Protein AF-A0A960UVQ6-F1 (afdb_monomer)

Mean predicted aligned error: 12.48 Å

Sequence (169 aa):
MNPVQTVSVYQVALESGLLLAGSAVLSGLCLYLSVRLARWRWQRVANATAEISRIRPYFRKPEIPRTRFVEIEYTFRHRKSSFTGSSIVPLRHFLADLSPMIAQDARVDVPVLHCDRNARIVGEEAIEHHLLENKSRVHIRYLLRDPGRNFLASSEGRRKTIARKRSRH

pLDDT: mean 80.71, std 15.07, range [38.22, 96.12]

Foldseek 3Di:
DDVVVVVVVVVVVVVVVVVVVVVVVVVVVVVVVVVVVVVVVQQDKDKDKWFWPWKFFDDPDPVFQKDQKIKTKTWDDDDHDIEIDIAIWGLCLQDVAPDWMWGQDPVPRWIWIDGPPRDIQTHGVRVTVSSCVRPRMFMKMARPNCRNRIDGDPVTGDPPPPPPPPPDD

Structure (mmCIF, N/CA/C/O backbone):
data_AF-A0A960UVQ6-F1
#
_entry.id   AF-A0A960UVQ6-F1
#
loop_
_atom_site.group_PDB
_atom_site.id
_atom_site.type_symbol
_atom_site.label_atom_id
_atom_site.label_alt_id
_atom_site.label_comp_i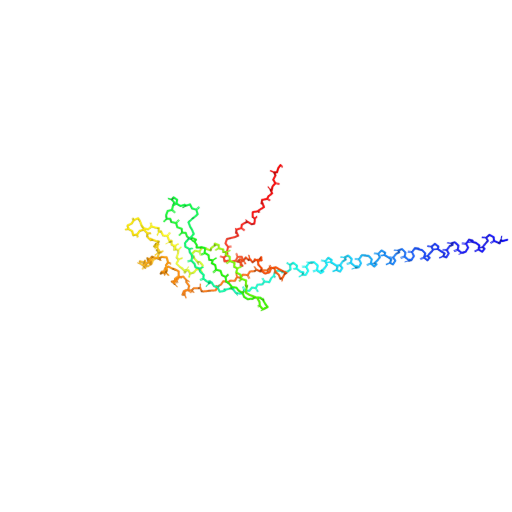d
_atom_site.label_asym_id
_atom_site.label_entity_id
_atom_site.label_seq_id
_atom_site.pdbx_PDB_ins_code
_atom_site.Cartn_x
_atom_site.Cartn_y
_atom_site.Cartn_z
_atom_site.occupancy
_atom_site.B_iso_or_equiv
_atom_site.auth_seq_id
_atom_site.auth_comp_id
_atom_site.auth_asym_id
_atom_site.auth_atom_id
_atom_site.pdbx_PDB_model_num
ATOM 1 N N . MET A 1 1 ? 46.333 24.505 -66.036 1.00 50.41 1 MET A N 1
ATOM 2 C CA . MET A 1 1 ? 45.249 23.969 -65.178 1.00 50.41 1 MET A CA 1
ATOM 3 C C . MET A 1 1 ? 43.966 24.683 -65.564 1.00 50.41 1 MET A C 1
ATOM 5 O O . MET A 1 1 ? 43.956 25.906 -65.535 1.00 50.41 1 MET A O 1
ATOM 9 N N . ASN A 1 2 ? 42.944 23.953 -66.020 1.00 49.31 2 ASN A N 1
ATOM 10 C CA . AS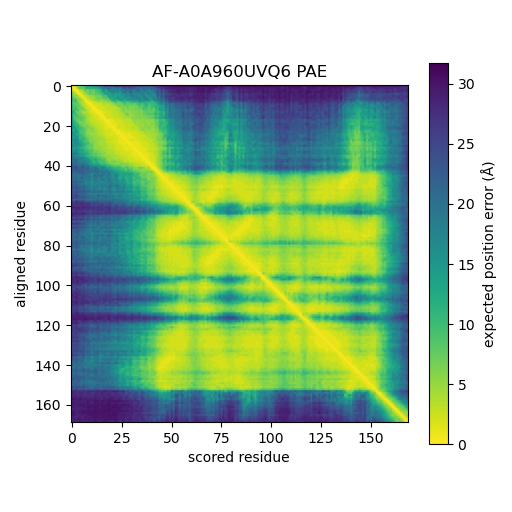N A 1 2 ? 41.727 24.555 -66.573 1.00 49.31 2 ASN A CA 1
ATOM 11 C C . ASN A 1 2 ? 40.748 24.955 -65.452 1.00 49.31 2 ASN A C 1
ATOM 13 O O . ASN A 1 2 ? 40.317 24.075 -64.704 1.00 49.31 2 ASN A O 1
ATOM 17 N N . PRO A 1 3 ? 40.336 26.235 -65.357 1.00 57.28 3 PRO A N 1
ATOM 18 C CA . PRO A 1 3 ? 39.456 26.727 -64.290 1.00 57.28 3 PRO A CA 1
ATOM 19 C C . PRO A 1 3 ? 38.065 26.069 -64.306 1.00 57.28 3 PRO A C 1
ATOM 21 O O . PRO A 1 3 ? 37.423 25.920 -63.269 1.00 57.28 3 PRO A O 1
ATOM 24 N N . VAL A 1 4 ? 37.618 25.599 -65.473 1.00 58.41 4 VAL A N 1
ATOM 25 C CA . VAL A 1 4 ? 36.332 24.903 -65.653 1.00 58.41 4 VAL A CA 1
ATOM 26 C C . VAL A 1 4 ? 36.313 23.543 -64.940 1.00 58.41 4 VAL A C 1
ATOM 28 O O . VAL A 1 4 ? 35.313 23.177 -64.327 1.00 58.41 4 VAL A O 1
ATOM 31 N N . GLN A 1 5 ? 37.433 22.811 -64.951 1.00 58.00 5 GLN A N 1
ATOM 32 C CA . GLN A 1 5 ? 37.529 21.519 -64.263 1.00 58.00 5 GLN A CA 1
ATOM 33 C C . GLN A 1 5 ? 37.553 21.699 -62.743 1.00 58.00 5 GLN A C 1
ATOM 35 O O . GLN A 1 5 ? 36.866 20.959 -62.041 1.00 58.00 5 GLN A O 1
ATOM 40 N N . THR A 1 6 ? 38.252 22.719 -62.232 1.00 60.34 6 THR A N 1
ATOM 41 C CA . THR A 1 6 ? 38.275 23.018 -60.792 1.00 60.34 6 THR A CA 1
ATOM 42 C C . THR A 1 6 ? 36.895 23.399 -60.262 1.00 60.34 6 THR A C 1
ATOM 44 O O . THR A 1 6 ? 36.494 22.876 -59.228 1.00 60.34 6 THR A O 1
ATOM 47 N N . VAL A 1 7 ? 36.122 24.219 -60.987 1.00 61.44 7 VAL A N 1
ATOM 48 C CA . VAL A 1 7 ? 34.756 24.605 -60.577 1.00 61.44 7 VAL A CA 1
ATOM 49 C C . VAL A 1 7 ? 33.834 23.383 -60.479 1.00 61.44 7 VAL A C 1
ATOM 51 O O . VAL A 1 7 ? 33.109 23.260 -59.495 1.00 61.44 7 VAL A O 1
ATOM 54 N N . SER A 1 8 ? 33.928 22.430 -61.418 1.00 67.38 8 SER A N 1
ATOM 55 C CA . SER A 1 8 ? 33.122 21.198 -61.363 1.00 67.38 8 SER A CA 1
ATOM 56 C C . SER A 1 8 ? 33.452 20.319 -60.147 1.00 67.38 8 SER A C 1
ATOM 58 O O . SER A 1 8 ? 32.551 19.776 -59.513 1.00 67.38 8 SER A O 1
ATOM 60 N N . VAL A 1 9 ? 34.730 20.232 -59.761 1.00 71.56 9 VAL A N 1
ATOM 61 C CA . VAL A 1 9 ? 35.170 19.428 -58.609 1.00 71.56 9 VAL A CA 1
ATOM 62 C C . VAL A 1 9 ? 34.712 20.060 -57.295 1.00 71.56 9 VAL A C 1
ATOM 64 O O . VAL A 1 9 ? 34.233 19.350 -56.413 1.00 71.56 9 VAL A O 1
ATOM 67 N N . TYR A 1 10 ? 34.794 21.389 -57.171 1.00 72.25 10 TYR A N 1
ATOM 68 C CA . TYR A 1 10 ? 34.279 22.094 -55.993 1.00 72.25 10 TYR A CA 1
ATOM 69 C C . TYR A 1 10 ? 32.759 21.975 -55.865 1.00 72.25 10 TYR A C 1
ATOM 71 O O . TYR A 1 10 ? 32.261 21.809 -54.756 1.00 72.25 10 TYR A O 1
ATOM 79 N N . GLN A 1 11 ? 32.025 22.007 -56.978 1.00 75.06 11 GLN A N 1
ATOM 80 C CA . GLN A 1 11 ? 30.569 21.884 -56.974 1.00 75.06 11 GLN A CA 1
ATOM 81 C C . GLN A 1 11 ? 30.117 20.480 -56.536 1.00 75.06 11 GLN A C 1
ATOM 83 O O . GLN A 1 11 ? 29.272 20.354 -55.651 1.00 75.06 11 GLN A O 1
ATOM 88 N N . VAL A 1 12 ? 30.764 19.426 -57.045 1.00 77.00 12 VAL A N 1
ATOM 89 C CA . VAL A 1 12 ? 30.502 18.033 -56.630 1.00 77.00 12 VAL A CA 1
ATOM 90 C C . VAL A 1 12 ? 30.907 17.785 -55.170 1.00 77.00 12 VAL A C 1
ATOM 92 O O . VAL A 1 12 ? 30.195 17.099 -54.431 1.00 77.00 12 VAL A O 1
ATOM 95 N N . ALA A 1 13 ? 32.025 18.358 -54.713 1.00 76.75 13 ALA A N 1
ATOM 96 C CA . ALA A 1 13 ? 32.446 18.285 -53.311 1.00 76.75 13 ALA A CA 1
ATOM 97 C C . ALA A 1 13 ? 31.458 18.988 -52.358 1.00 76.75 13 ALA A C 1
ATOM 99 O O . ALA A 1 13 ? 31.221 18.515 -51.246 1.00 76.75 13 ALA A O 1
ATOM 100 N N . LEU A 1 14 ? 30.851 20.095 -52.792 1.00 81.44 14 LEU A N 1
ATOM 101 C CA . LEU A 1 14 ? 29.882 20.852 -51.998 1.00 81.44 14 LEU A CA 1
ATOM 102 C C . LEU A 1 14 ? 28.534 20.116 -51.903 1.00 81.44 14 LEU A C 1
ATOM 104 O O . LEU A 1 14 ? 27.977 20.002 -50.811 1.00 81.44 14 LEU A O 1
ATOM 108 N N . GLU A 1 15 ? 28.049 19.537 -53.004 1.00 81.94 15 GLU A N 1
ATOM 109 C CA . GLU A 1 15 ? 26.823 18.723 -53.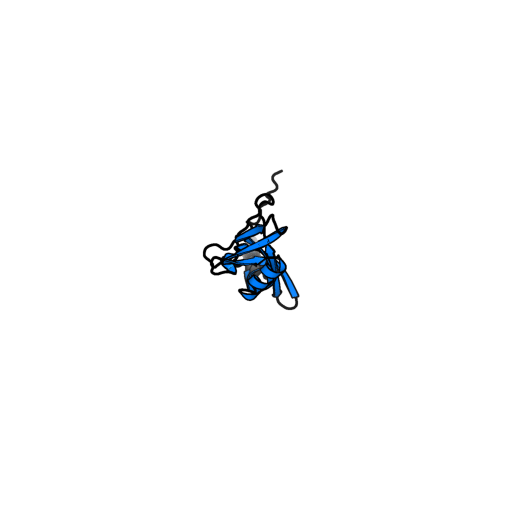020 1.00 81.94 15 GLU A CA 1
ATOM 110 C C . GLU A 1 15 ? 26.969 17.437 -52.194 1.00 81.94 15 GLU A C 1
ATOM 112 O O . GLU A 1 15 ? 26.111 17.121 -51.366 1.00 81.94 15 GLU A O 1
ATOM 117 N N . SER A 1 16 ? 28.087 16.720 -52.345 1.00 82.50 16 SER A N 1
ATOM 118 C CA . SER A 1 16 ? 28.382 15.529 -51.534 1.00 82.50 16 SER A CA 1
ATOM 119 C C . SER A 1 16 ? 28.567 15.865 -50.050 1.00 82.50 16 SER A C 1
ATOM 121 O O . SER A 1 16 ? 28.070 15.132 -49.192 1.00 82.50 16 SER A O 1
ATOM 123 N N . GLY A 1 17 ? 29.198 16.999 -49.728 1.00 81.81 17 GLY A N 1
ATOM 124 C CA . GLY A 1 17 ? 29.318 17.504 -48.359 1.00 81.81 17 GLY A CA 1
ATOM 125 C C . GLY A 1 17 ? 27.965 17.835 -47.721 1.00 81.81 17 GLY A C 1
ATOM 126 O O . GLY A 1 17 ? 27.723 17.465 -46.570 1.00 81.81 17 GLY A O 1
ATOM 127 N N . LEU A 1 18 ? 27.051 18.458 -48.474 1.00 84.69 18 LEU A N 1
ATOM 128 C CA . LEU A 1 18 ? 25.677 18.727 -48.030 1.00 84.69 18 LEU A CA 1
ATOM 129 C C . LEU A 1 18 ? 24.887 17.435 -47.783 1.00 84.69 18 LEU A C 1
ATOM 131 O O . LEU A 1 18 ? 24.198 17.327 -46.766 1.00 84.69 18 LEU A O 1
ATOM 135 N N . LEU A 1 19 ? 25.015 16.438 -48.663 1.00 87.19 19 LEU A N 1
ATOM 136 C CA . LEU A 1 19 ? 24.367 15.132 -48.495 1.00 87.19 19 LEU A CA 1
ATOM 137 C C . LEU A 1 19 ? 24.899 14.381 -47.267 1.00 87.19 19 LEU A C 1
ATOM 139 O O . LEU A 1 19 ? 24.115 13.838 -46.483 1.00 87.19 19 LEU A O 1
ATOM 143 N N . LEU A 1 20 ? 26.218 14.397 -47.050 1.00 87.81 20 LEU A N 1
ATOM 144 C CA . LEU A 1 20 ? 26.842 13.799 -45.868 1.00 87.81 20 LEU A CA 1
ATOM 145 C C . LEU A 1 20 ? 26.386 14.495 -44.583 1.00 87.81 20 LEU A C 1
ATOM 147 O O . LEU A 1 20 ? 25.947 13.816 -43.653 1.00 87.81 20 LEU A O 1
ATOM 151 N N . ALA A 1 21 ? 26.398 15.828 -44.544 1.00 86.62 21 ALA A N 1
ATOM 152 C CA . ALA A 1 21 ? 25.906 16.593 -43.402 1.00 86.62 21 ALA A CA 1
ATOM 153 C C . ALA A 1 21 ? 24.419 16.308 -43.123 1.00 86.62 21 ALA A C 1
ATOM 155 O O . ALA A 1 21 ? 24.045 16.043 -41.979 1.00 86.62 21 ALA A O 1
ATOM 156 N N . GLY A 1 22 ? 23.580 16.272 -44.164 1.00 89.00 22 GLY A N 1
ATOM 157 C CA . GLY A 1 22 ? 22.163 15.921 -44.054 1.00 89.00 22 GLY A CA 1
ATOM 158 C C . GLY A 1 22 ? 21.948 14.522 -43.465 1.00 89.00 22 GLY A C 1
ATOM 159 O O . GLY A 1 22 ? 21.150 14.352 -42.542 1.00 89.00 22 GLY A O 1
ATOM 160 N N . SER A 1 23 ? 22.716 13.532 -43.929 1.00 88.69 23 SER A N 1
ATOM 161 C CA . SER A 1 23 ? 22.664 12.151 -43.425 1.00 88.69 23 SER A CA 1
ATOM 162 C C . SER A 1 23 ? 23.137 12.022 -41.967 1.00 88.69 23 SER A C 1
ATOM 164 O O . SER A 1 23 ? 22.539 11.288 -41.171 1.00 88.69 23 SER A O 1
ATOM 166 N N . ALA A 1 24 ? 24.152 12.793 -41.568 1.00 90.38 24 ALA A N 1
ATOM 167 C CA . ALA A 1 24 ? 24.641 12.839 -40.193 1.00 90.38 24 ALA A CA 1
ATOM 168 C C . ALA A 1 24 ? 23.604 13.467 -39.246 1.00 90.38 24 ALA A C 1
ATOM 170 O O . ALA A 1 24 ? 23.355 12.950 -38.156 1.00 90.38 24 ALA A O 1
ATOM 171 N N . VAL A 1 25 ? 22.929 14.534 -39.682 1.00 92.19 25 VAL A N 1
ATOM 172 C CA . VAL A 1 25 ? 21.851 15.164 -38.906 1.00 92.19 25 VAL A CA 1
ATOM 173 C C . VAL A 1 25 ? 20.662 14.213 -38.757 1.00 92.19 25 VAL A C 1
ATOM 175 O O . VAL A 1 25 ? 20.167 14.030 -37.644 1.00 92.19 25 VAL A O 1
ATOM 178 N N . LEU A 1 26 ? 20.234 13.554 -39.838 1.00 93.50 26 LEU A N 1
ATOM 179 C CA . LEU A 1 26 ? 19.140 12.576 -39.809 1.00 93.50 26 LEU A CA 1
ATOM 180 C C . LEU A 1 26 ? 19.444 11.384 -38.895 1.00 93.50 26 LEU A C 1
ATOM 182 O O . LEU A 1 26 ? 18.589 10.987 -38.099 1.00 93.50 26 LEU A O 1
ATOM 186 N N . SER A 1 27 ? 20.660 10.836 -38.959 1.00 92.19 27 SER A N 1
ATOM 187 C CA . SER A 1 27 ? 21.065 9.725 -38.090 1.00 92.19 27 SER A CA 1
ATOM 188 C C . SER A 1 27 ? 21.126 10.146 -36.617 1.00 92.19 27 SER A C 1
ATOM 190 O O . SER A 1 27 ? 20.598 9.435 -35.756 1.00 92.19 27 SER A O 1
ATOM 192 N N . GLY A 1 28 ? 21.645 11.343 -36.321 1.00 91.94 28 GLY A N 1
ATOM 193 C CA . GLY A 1 28 ? 21.617 11.930 -34.980 1.00 91.94 28 GLY A CA 1
ATOM 194 C C . GLY A 1 28 ? 20.195 12.123 -34.441 1.00 91.94 28 GLY A C 1
ATOM 195 O O . GLY A 1 28 ? 19.907 11.765 -33.295 1.00 91.94 28 GLY A O 1
ATOM 196 N N . LEU A 1 29 ? 19.275 12.614 -35.275 1.00 93.75 29 LEU A N 1
ATOM 197 C CA . LEU A 1 29 ? 17.870 12.812 -34.907 1.00 93.75 29 LEU A CA 1
ATOM 198 C C . LEU A 1 29 ? 17.162 11.475 -34.633 1.00 93.75 29 LEU A C 1
ATOM 200 O O . LEU A 1 29 ? 16.416 11.347 -33.659 1.00 93.75 29 LEU A O 1
ATOM 204 N N . CYS A 1 30 ? 17.444 10.457 -35.449 1.00 92.38 30 CYS A N 1
ATOM 205 C CA . CYS A 1 30 ? 16.884 9.116 -35.300 1.00 92.38 30 CYS A CA 1
ATOM 206 C C . CYS A 1 30 ? 17.378 8.428 -34.014 1.00 92.38 30 CYS A C 1
ATOM 208 O O . CYS A 1 30 ? 16.580 7.860 -33.259 1.00 92.38 30 CYS A O 1
ATOM 210 N N . LEU A 1 31 ? 18.673 8.553 -33.694 1.00 92.38 31 LEU A N 1
ATOM 211 C CA . LEU A 1 31 ? 19.241 8.076 -32.429 1.00 92.38 31 LEU A CA 1
ATOM 212 C C . LEU A 1 31 ? 18.625 8.796 -31.226 1.00 92.38 31 LEU A C 1
ATOM 214 O O . LEU A 1 31 ? 18.208 8.147 -30.263 1.00 92.38 31 LEU A O 1
ATOM 218 N N . TYR A 1 32 ? 18.500 10.124 -31.289 1.00 92.31 32 TYR A N 1
ATOM 219 C CA . TYR A 1 32 ? 17.877 10.910 -30.226 1.00 92.31 32 TYR A CA 1
ATOM 220 C C . TYR A 1 32 ? 16.432 10.468 -29.958 1.00 92.31 32 TYR A C 1
ATOM 222 O O . TYR A 1 32 ? 16.059 10.216 -28.806 1.00 92.31 32 TYR A O 1
ATOM 230 N N . LEU A 1 33 ? 15.622 10.324 -31.011 1.00 90.88 33 LEU A N 1
ATOM 231 C CA . LEU A 1 33 ? 14.237 9.864 -30.899 1.00 90.88 33 LEU A CA 1
ATOM 232 C C . LEU A 1 33 ? 14.157 8.436 -30.355 1.00 90.88 33 LEU A C 1
ATOM 234 O O . LEU A 1 33 ? 13.333 8.170 -29.480 1.00 90.88 33 LEU A O 1
ATOM 238 N N . SER A 1 34 ? 15.050 7.543 -30.783 1.00 88.06 34 SER A N 1
ATOM 239 C CA . SER A 1 34 ? 15.122 6.163 -30.288 1.00 88.06 34 SER A CA 1
ATOM 240 C C . SER A 1 34 ? 15.414 6.112 -28.786 1.00 88.06 34 SER A C 1
ATOM 242 O O . SER A 1 34 ? 14.704 5.442 -28.031 1.00 88.06 34 SER A O 1
ATOM 244 N N . VAL A 1 35 ? 16.393 6.891 -28.314 1.00 86.44 35 VAL A N 1
ATOM 245 C CA . VAL A 1 35 ? 16.718 7.004 -26.882 1.00 86.44 35 VAL A CA 1
ATOM 246 C C . VAL A 1 35 ? 15.561 7.631 -26.105 1.00 86.44 35 VAL A C 1
ATOM 248 O O . VAL A 1 35 ? 15.233 7.186 -25.000 1.00 86.44 35 VAL A O 1
ATOM 251 N N . ARG A 1 36 ? 14.902 8.646 -26.671 1.00 85.19 36 ARG A N 1
ATOM 252 C CA . ARG A 1 36 ? 13.758 9.316 -26.042 1.00 85.19 36 ARG A CA 1
ATOM 253 C C . ARG A 1 36 ? 12.557 8.379 -25.906 1.00 85.19 36 ARG A C 1
ATOM 255 O O . ARG A 1 36 ? 11.972 8.309 -24.826 1.00 85.19 36 ARG A O 1
ATOM 262 N N . LEU A 1 37 ? 12.229 7.617 -26.948 1.00 82.06 37 LEU A N 1
ATOM 263 C CA . LEU A 1 37 ? 11.159 6.616 -26.935 1.00 82.06 37 LEU A CA 1
ATOM 264 C C . LEU A 1 37 ? 11.474 5.463 -25.980 1.00 82.06 37 LEU A C 1
ATOM 266 O O . LEU A 1 37 ? 10.593 5.034 -25.232 1.00 82.06 37 LEU A O 1
ATOM 270 N N . ALA A 1 38 ? 12.727 5.001 -25.939 1.00 75.75 38 ALA A N 1
ATOM 271 C CA . ALA A 1 38 ? 13.173 4.015 -24.962 1.00 75.75 38 ALA A CA 1
ATOM 272 C C . ALA A 1 38 ? 12.969 4.538 -23.532 1.00 75.75 38 ALA A C 1
ATOM 274 O O . ALA A 1 38 ? 12.273 3.900 -22.743 1.00 75.75 38 ALA A O 1
ATOM 275 N N . ARG A 1 39 ? 13.452 5.748 -23.217 1.00 75.38 39 ARG A N 1
ATOM 276 C CA . ARG A 1 39 ? 13.246 6.384 -21.903 1.00 75.38 39 ARG A CA 1
ATOM 277 C C . ARG A 1 39 ? 11.768 6.505 -21.536 1.00 75.38 39 ARG A C 1
ATOM 279 O O . ARG A 1 39 ? 11.404 6.212 -20.399 1.00 75.38 39 ARG A O 1
ATOM 286 N N . TRP A 1 40 ? 10.919 6.891 -22.484 1.00 71.81 40 TRP A N 1
ATOM 287 C CA . TRP A 1 40 ? 9.483 7.032 -22.246 1.00 71.81 40 TRP A CA 1
ATOM 288 C C . TRP A 1 40 ? 8.809 5.679 -21.980 1.00 71.81 40 TRP A C 1
ATOM 290 O O . TRP A 1 40 ? 8.072 5.529 -21.006 1.00 71.81 40 TRP A O 1
ATOM 300 N N . ARG A 1 41 ? 9.148 4.639 -22.758 1.00 63.69 41 ARG A N 1
ATOM 301 C CA . ARG A 1 41 ? 8.685 3.261 -22.506 1.00 63.69 41 ARG A CA 1
ATOM 302 C C . ARG A 1 41 ? 9.131 2.743 -21.139 1.00 63.69 41 ARG A C 1
ATOM 304 O O . ARG A 1 41 ? 8.411 1.932 -20.563 1.00 63.69 41 ARG A O 1
ATOM 311 N N . TRP A 1 42 ? 10.287 3.183 -20.646 1.00 61.16 42 TRP A N 1
ATOM 312 C CA . TRP A 1 42 ? 10.875 2.747 -19.375 1.00 61.16 42 TRP A CA 1
ATOM 313 C C . TRP A 1 42 ? 10.268 3.442 -18.150 1.00 61.16 42 TRP A C 1
ATOM 315 O O . TRP A 1 42 ? 10.370 2.919 -17.044 1.00 61.16 42 TRP A O 1
ATOM 325 N N . GLN A 1 43 ? 9.605 4.586 -18.335 1.00 66.69 43 GLN A N 1
ATOM 326 C CA . GLN A 1 43 ? 8.839 5.269 -17.286 1.00 66.69 43 GLN A CA 1
ATOM 327 C C . GLN A 1 43 ? 7.412 4.723 -17.129 1.00 66.69 43 GLN A C 1
ATOM 329 O O . GLN A 1 43 ? 6.630 5.263 -16.346 1.00 66.69 43 GLN A O 1
ATOM 334 N N . ARG A 1 44 ? 7.050 3.658 -17.857 1.00 75.75 44 ARG A N 1
ATOM 335 C CA . ARG A 1 44 ? 5.718 3.065 -17.754 1.00 75.75 44 ARG A CA 1
ATOM 336 C C . ARG A 1 44 ? 5.459 2.526 -16.350 1.00 75.75 44 ARG A C 1
ATOM 338 O O . ARG A 1 44 ? 6.263 1.790 -15.774 1.00 75.75 44 ARG A O 1
ATOM 345 N N . VAL A 1 45 ? 4.298 2.912 -15.838 1.00 83.12 45 VAL A N 1
ATOM 346 C CA . VAL A 1 45 ? 3.719 2.396 -14.605 1.00 83.12 45 VAL A CA 1
ATOM 347 C C . VAL A 1 45 ? 2.970 1.113 -14.947 1.00 83.12 45 VAL A C 1
ATOM 349 O O . VAL A 1 45 ? 2.198 1.088 -15.906 1.00 83.12 45 VAL A O 1
ATOM 352 N N . ALA A 1 46 ? 3.194 0.061 -14.171 1.00 86.44 46 ALA A N 1
ATOM 353 C CA . ALA A 1 46 ? 2.412 -1.166 -14.223 1.00 86.44 46 ALA A CA 1
ATOM 354 C C . ALA A 1 46 ? 1.495 -1.250 -12.999 1.00 86.44 46 ALA A C 1
ATOM 356 O O . ALA A 1 46 ? 1.781 -0.639 -11.969 1.00 86.44 46 ALA A O 1
ATOM 357 N N . ASN A 1 47 ? 0.397 -1.996 -13.122 1.00 89.94 47 ASN A N 1
ATOM 358 C CA . ASN A 1 47 ? -0.467 -2.333 -11.994 1.00 89.94 47 ASN A CA 1
ATOM 359 C C . ASN A 1 47 ? -0.119 -3.746 -11.507 1.00 89.94 47 ASN A C 1
ATOM 361 O O . ASN A 1 47 ? 0.184 -4.619 -12.319 1.00 89.94 47 ASN A O 1
ATOM 365 N N . ALA A 1 48 ? -0.198 -3.972 -10.202 1.00 91.38 48 ALA A N 1
ATOM 366 C CA . ALA A 1 48 ? -0.113 -5.294 -9.592 1.00 91.38 48 ALA A CA 1
ATOM 367 C C . ALA A 1 48 ? -1.061 -5.389 -8.393 1.00 91.38 48 ALA A C 1
ATOM 369 O O . ALA A 1 48 ? -1.562 -4.383 -7.890 1.00 91.38 48 ALA A O 1
ATOM 370 N N . THR A 1 49 ? -1.300 -6.611 -7.939 1.00 92.81 49 THR A N 1
ATOM 371 C CA . THR A 1 49 ? -1.937 -6.907 -6.655 1.00 92.81 49 THR A CA 1
ATOM 372 C C . THR A 1 49 ? -0.852 -7.206 -5.630 1.00 92.81 49 THR A C 1
ATOM 374 O O . THR A 1 49 ? 0.007 -8.053 -5.881 1.00 92.81 49 THR A O 1
ATOM 377 N N . ALA A 1 50 ? -0.893 -6.512 -4.500 1.00 94.25 50 ALA A N 1
ATOM 378 C CA . ALA A 1 50 ? -0.030 -6.743 -3.355 1.00 94.25 50 ALA A CA 1
ATOM 379 C C . ALA A 1 50 ? -0.819 -7.402 -2.226 1.00 94.25 50 ALA A C 1
ATOM 381 O O . ALA A 1 50 ? -2.008 -7.135 -2.049 1.00 94.25 50 ALA A O 1
ATOM 382 N N . GLU A 1 51 ? -0.140 -8.247 -1.470 1.00 95.88 51 GLU A N 1
ATOM 383 C CA . GLU A 1 51 ? -0.649 -8.862 -0.254 1.00 95.88 51 GLU A CA 1
ATOM 384 C C . GLU A 1 51 ? -0.272 -7.989 0.936 1.00 95.88 51 GLU A C 1
ATOM 386 O O . GLU A 1 51 ? 0.871 -7.540 1.048 1.00 95.88 51 GLU A O 1
ATOM 391 N N . ILE A 1 52 ? -1.243 -7.696 1.792 1.00 94.75 52 ILE A N 1
ATOM 392 C CA . ILE A 1 52 ? -1.026 -6.901 2.993 1.00 94.75 52 ILE A CA 1
ATOM 393 C C . ILE A 1 52 ? -0.360 -7.805 4.024 1.00 94.75 52 ILE A C 1
ATOM 395 O O . ILE A 1 52 ? -0.908 -8.837 4.394 1.00 94.75 52 ILE A O 1
ATOM 399 N N . SER A 1 53 ? 0.829 -7.415 4.471 1.00 93.56 53 SER A N 1
ATOM 400 C CA . SER A 1 53 ? 1.569 -8.131 5.507 1.00 93.56 53 SER A CA 1
ATOM 401 C C . SER A 1 53 ? 1.277 -7.595 6.898 1.00 93.56 53 SER A C 1
ATOM 403 O O . SER A 1 53 ? 1.431 -8.335 7.862 1.00 93.56 53 SER A O 1
ATOM 405 N N . ARG A 1 54 ? 0.922 -6.306 7.006 1.00 93.31 54 ARG A N 1
ATOM 406 C CA . ARG A 1 54 ? 0.656 -5.670 8.295 1.00 93.31 54 ARG A CA 1
ATOM 407 C C . ARG A 1 54 ? -0.345 -4.527 8.204 1.00 93.31 54 ARG A C 1
ATOM 409 O O . ARG A 1 54 ? -0.295 -3.754 7.244 1.00 93.31 54 ARG A O 1
ATOM 416 N N . ILE A 1 55 ? -1.187 -4.366 9.224 1.00 93.56 55 ILE A N 1
ATOM 417 C CA . ILE A 1 55 ? -2.092 -3.220 9.383 1.00 93.56 55 ILE A CA 1
ATOM 418 C C . ILE A 1 55 ? -1.930 -2.613 10.776 1.00 93.56 55 ILE A C 1
ATOM 420 O O . ILE A 1 55 ? -2.039 -3.303 11.780 1.00 93.56 55 ILE A O 1
ATOM 424 N N . ARG A 1 56 ? -1.715 -1.296 10.842 1.00 91.56 56 ARG A N 1
ATOM 425 C CA . ARG A 1 56 ? -1.567 -0.545 12.095 1.00 91.56 56 ARG A CA 1
ATOM 426 C C . ARG A 1 56 ? -2.482 0.677 12.137 1.00 91.56 56 ARG A C 1
ATOM 428 O O . ARG A 1 56 ? -2.664 1.337 11.110 1.00 91.56 56 ARG A O 1
ATOM 435 N N . PRO A 1 57 ? -3.025 1.057 13.304 1.00 90.31 57 PRO A N 1
ATOM 436 C CA . PRO A 1 57 ? -3.714 2.333 13.458 1.00 90.31 57 PRO A CA 1
ATOM 437 C C . PRO A 1 57 ? -2.780 3.511 13.144 1.00 90.31 57 PRO A C 1
ATOM 439 O O . PRO A 1 57 ? -1.671 3.593 13.667 1.00 90.31 57 PRO A O 1
ATOM 442 N N . TYR A 1 58 ? -3.224 4.457 12.310 1.00 89.19 58 TYR A N 1
ATOM 443 C CA . TYR A 1 58 ? -2.435 5.649 11.987 1.00 89.19 58 TYR A CA 1
ATOM 444 C C . TYR A 1 58 ? -3.008 6.891 12.671 1.00 89.19 58 TYR A C 1
ATOM 446 O O . TYR A 1 58 ? -3.982 7.482 12.195 1.00 89.19 58 TYR A O 1
ATOM 454 N N . PHE A 1 59 ? -2.388 7.336 13.762 1.00 84.75 59 PHE A N 1
ATOM 455 C CA . PHE A 1 59 ? -2.780 8.555 14.472 1.00 84.75 59 PHE A CA 1
ATOM 456 C C . PHE A 1 59 ? -2.020 9.767 13.921 1.00 84.75 59 PHE A C 1
ATOM 458 O O . PHE A 1 59 ? -0.829 9.946 14.154 1.00 84.75 59 PHE A O 1
ATOM 465 N N . ARG A 1 60 ? -2.712 10.633 13.168 1.00 75.38 60 ARG A N 1
ATOM 466 C CA . ARG A 1 60 ? -2.094 11.823 12.544 1.00 75.38 60 ARG A CA 1
ATOM 467 C C . ARG A 1 60 ? -1.572 12.834 13.573 1.00 75.38 60 ARG A C 1
ATOM 469 O O . ARG A 1 60 ? -0.644 13.580 13.274 1.00 75.38 60 ARG A O 1
ATOM 476 N N . LYS A 1 61 ? -2.216 12.895 14.738 1.00 75.44 61 LYS A N 1
ATOM 477 C CA . LYS A 1 61 ? -1.803 13.681 15.899 1.00 75.44 61 LYS A CA 1
ATOM 478 C C . LYS A 1 61 ? -1.942 12.784 17.131 1.00 75.44 61 LYS A C 1
ATOM 480 O O . LYS A 1 61 ? -3.051 12.298 17.338 1.00 75.44 61 LYS A O 1
ATOM 485 N N . PRO A 1 62 ? -0.882 12.578 17.926 1.00 68.62 62 PRO A N 1
ATOM 486 C CA . PRO A 1 62 ? -0.942 11.714 19.107 1.00 68.62 62 PRO A CA 1
ATOM 487 C C . PRO A 1 62 ? -1.902 12.246 20.184 1.00 68.62 62 PRO A C 1
ATOM 489 O O . PRO A 1 62 ? -2.483 11.470 20.925 1.00 68.62 62 PRO A O 1
ATOM 492 N N . GLU A 1 63 ? -2.145 13.558 20.215 1.00 70.69 63 GLU A N 1
ATOM 493 C CA . GLU A 1 63 ? -3.087 14.209 21.142 1.00 70.69 63 GLU A CA 1
ATOM 494 C C . GLU A 1 63 ? -4.560 13.861 20.878 1.00 70.69 63 GLU A C 1
ATOM 496 O O . GLU A 1 63 ? -5.408 14.051 21.746 1.00 70.69 63 GLU A O 1
ATOM 501 N N . ILE A 1 64 ? -4.889 13.395 19.668 1.00 73.75 64 ILE A N 1
ATOM 502 C CA . ILE A 1 64 ? -6.252 13.012 19.303 1.00 73.75 64 ILE A CA 1
ATOM 503 C C . ILE A 1 64 ? -6.284 11.483 19.266 1.00 73.75 64 ILE A C 1
ATOM 505 O O . ILE A 1 64 ? -5.846 10.901 18.268 1.00 73.75 64 ILE A O 1
ATOM 509 N N . PRO A 1 65 ? -6.844 10.818 20.293 1.00 81.19 65 PRO A N 1
ATOM 510 C CA . PRO A 1 65 ? -6.848 9.361 20.418 1.00 81.19 65 PRO A CA 1
ATOM 511 C C . PRO A 1 65 ? -7.886 8.721 19.487 1.00 81.19 65 PRO A C 1
ATOM 513 O O . PRO A 1 65 ? -8.614 7.819 19.882 1.00 81.19 65 PRO A O 1
ATOM 516 N N . ARG A 1 66 ? -8.062 9.244 18.269 1.00 86.75 66 ARG A N 1
ATOM 517 C CA . ARG A 1 66 ? -9.061 8.794 17.298 1.00 86.75 66 ARG A CA 1
ATOM 518 C C . ARG A 1 66 ? -8.516 8.900 15.884 1.00 86.75 66 ARG A C 1
ATOM 520 O O . ARG A 1 66 ? -7.996 9.940 15.479 1.00 86.75 66 ARG A O 1
ATOM 527 N N . THR A 1 67 ? -8.701 7.847 15.099 1.00 88.94 67 THR A N 1
ATOM 528 C CA . THR A 1 67 ? -8.333 7.826 13.687 1.00 88.94 67 THR A CA 1
ATOM 529 C C . THR A 1 67 ? -9.326 7.044 12.836 1.00 88.94 67 THR A C 1
ATOM 531 O O . THR A 1 67 ? -9.967 6.095 13.275 1.00 88.94 67 THR A O 1
ATOM 534 N N . ARG A 1 68 ? -9.445 7.469 11.577 1.00 89.25 68 ARG A N 1
ATOM 535 C CA . ARG A 1 68 ? -10.165 6.753 10.512 1.00 89.25 68 ARG A CA 1
ATOM 536 C C . ARG A 1 68 ? -9.213 6.187 9.460 1.00 89.25 68 ARG A C 1
ATOM 538 O O . ARG A 1 68 ? -9.644 5.809 8.373 1.00 89.25 68 ARG A O 1
ATOM 545 N N . PHE A 1 69 ? -7.917 6.213 9.750 1.00 89.94 69 PHE A N 1
ATOM 546 C CA . PHE A 1 69 ? -6.859 5.804 8.845 1.00 89.94 69 PHE A CA 1
ATOM 547 C C . PHE A 1 69 ? -6.020 4.714 9.492 1.00 89.94 69 PHE 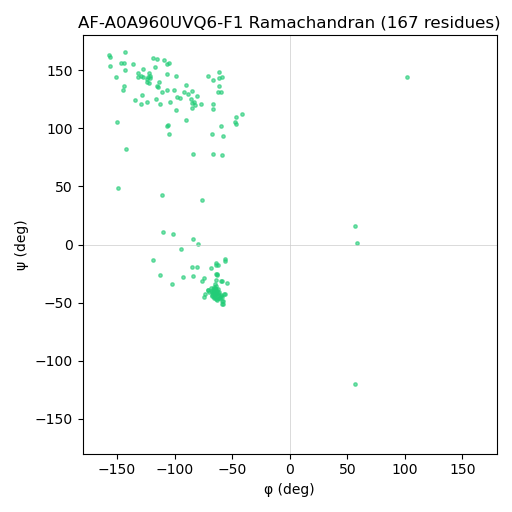A C 1
ATOM 549 O O . PHE A 1 69 ? -5.740 4.754 10.689 1.00 89.94 69 PHE A O 1
ATOM 556 N N . VAL A 1 70 ? -5.585 3.785 8.657 1.00 91.31 70 VAL A N 1
ATOM 557 C CA . VAL A 1 70 ? -4.633 2.740 9.002 1.00 91.31 70 VAL A CA 1
ATOM 558 C C . VAL A 1 70 ? -3.423 2.857 8.092 1.00 91.31 70 VAL A C 1
ATOM 560 O O . VAL A 1 70 ? -3.537 3.236 6.923 1.00 91.31 70 VAL A O 1
ATOM 563 N N . GLU A 1 71 ? -2.254 2.584 8.645 1.00 92.12 71 GLU A N 1
ATOM 564 C CA . GLU A 1 71 ? -1.049 2.354 7.872 1.00 92.12 71 GLU A CA 1
ATOM 565 C C . GLU A 1 71 ? -0.987 0.874 7.524 1.00 92.12 71 GLU A C 1
ATOM 567 O O . GLU A 1 71 ? -1.157 0.014 8.385 1.00 92.12 71 GLU A O 1
ATOM 572 N N . ILE A 1 72 ? -0.780 0.590 6.246 1.00 93.31 72 ILE A N 1
ATOM 573 C CA . ILE A 1 72 ? -0.615 -0.765 5.747 1.00 93.31 72 ILE A CA 1
ATOM 574 C C . ILE A 1 72 ? 0.798 -0.952 5.232 1.00 93.31 72 ILE A C 1
ATOM 576 O O . ILE A 1 72 ? 1.341 -0.075 4.552 1.00 93.31 72 ILE A O 1
ATOM 580 N N . GLU A 1 73 ? 1.357 -2.114 5.520 1.00 94.88 73 GLU A N 1
ATOM 581 C CA . GLU A 1 73 ? 2.557 -2.637 4.885 1.00 94.88 73 GLU A CA 1
ATOM 582 C C . GLU A 1 73 ? 2.120 -3.762 3.953 1.00 94.88 73 GLU A C 1
ATOM 584 O O . GLU A 1 73 ? 1.299 -4.607 4.312 1.00 94.88 73 GLU A O 1
ATOM 589 N N . TYR A 1 74 ? 2.623 -3.744 2.727 1.00 94.81 74 TYR A N 1
ATOM 590 C CA . TYR A 1 74 ? 2.253 -4.715 1.711 1.00 94.81 74 TYR A CA 1
ATOM 591 C C . TYR A 1 74 ? 3.474 -5.213 0.961 1.00 94.81 74 TYR A C 1
ATOM 593 O O . TYR A 1 74 ? 4.493 -4.527 0.839 1.00 94.81 74 TYR A O 1
ATOM 601 N N . THR A 1 75 ? 3.342 -6.412 0.412 1.00 96.12 75 THR A N 1
ATOM 602 C CA . THR A 1 75 ? 4.376 -7.084 -0.357 1.00 96.12 75 THR A CA 1
ATOM 603 C C . THR A 1 75 ? 3.823 -7.536 -1.700 1.00 96.12 75 THR A C 1
ATOM 605 O O . THR A 1 75 ? 2.657 -7.902 -1.839 1.00 96.12 75 THR A O 1
ATOM 608 N N . PHE A 1 76 ? 4.649 -7.477 -2.736 1.00 95.44 76 PHE A N 1
ATOM 609 C CA . PHE A 1 76 ? 4.295 -7.993 -4.052 1.00 95.44 76 PHE A CA 1
ATOM 610 C C . PHE A 1 76 ? 5.525 -8.553 -4.749 1.00 95.44 76 PHE A C 1
ATOM 612 O O . PHE A 1 76 ? 6.662 -8.170 -4.470 1.00 95.44 76 PHE A O 1
ATOM 619 N N . ARG A 1 77 ? 5.300 -9.471 -5.686 1.00 93.88 77 ARG A N 1
ATOM 620 C CA . ARG A 1 77 ? 6.370 -10.066 -6.484 1.00 93.88 77 ARG A CA 1
ATOM 621 C C . ARG A 1 77 ? 6.418 -9.413 -7.856 1.00 93.88 77 ARG A C 1
ATOM 623 O O . ARG A 1 77 ? 5.401 -9.288 -8.534 1.00 93.88 77 ARG A O 1
ATOM 630 N N . HIS A 1 78 ? 7.616 -9.036 -8.285 1.00 91.62 78 HIS A N 1
ATOM 631 C CA . HIS A 1 78 ? 7.880 -8.653 -9.664 1.00 91.62 78 HIS A CA 1
ATOM 632 C C . HIS A 1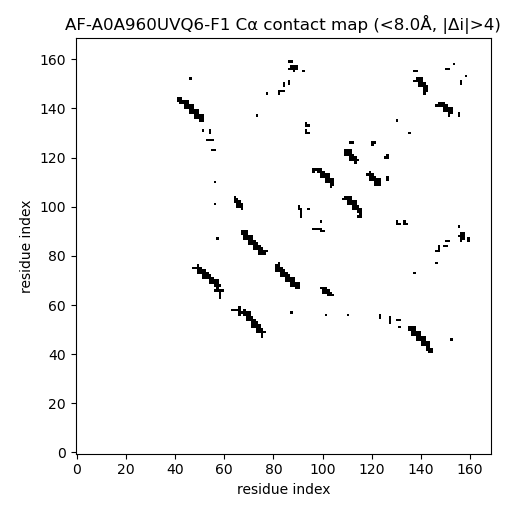 78 ? 9.092 -9.431 -10.176 1.00 91.62 78 HIS A C 1
ATOM 634 O O . HIS A 1 78 ? 10.191 -9.331 -9.629 1.00 91.62 78 HIS A O 1
ATOM 640 N N . ARG A 1 79 ? 8.893 -10.209 -11.247 1.00 88.19 79 ARG A N 1
ATOM 641 C CA . ARG A 1 79 ? 9.885 -11.168 -11.758 1.00 88.19 79 ARG A CA 1
ATOM 642 C C . ARG A 1 79 ? 10.283 -12.163 -10.655 1.00 88.19 79 ARG A C 1
ATOM 644 O O . ARG A 1 79 ? 9.419 -12.874 -10.160 1.00 88.19 79 ARG A O 1
ATOM 651 N N . LYS A 1 80 ? 11.563 -12.215 -10.276 1.00 90.88 80 LYS A N 1
ATOM 652 C CA . LYS A 1 80 ? 12.115 -13.136 -9.267 1.00 90.88 80 LYS A CA 1
ATOM 653 C C . LYS A 1 80 ? 12.344 -12.478 -7.899 1.00 90.88 80 LYS A C 1
ATOM 655 O O . LYS A 1 80 ? 12.963 -13.088 -7.038 1.00 90.88 80 LYS A O 1
ATOM 660 N N . SER A 1 81 ? 11.873 -11.246 -7.700 1.00 92.81 81 SER A N 1
ATOM 661 C CA . SER A 1 81 ? 12.133 -10.470 -6.482 1.00 92.81 81 SER A CA 1
ATOM 662 C C . SER A 1 81 ? 10.832 -10.033 -5.814 1.00 92.81 81 SER A C 1
ATOM 664 O O . SER A 1 81 ? 9.857 -9.682 -6.485 1.00 92.81 81 SER A O 1
ATOM 666 N N . SER A 1 82 ? 10.826 -10.054 -4.483 1.00 94.25 82 SER A N 1
ATOM 667 C CA . SER A 1 82 ? 9.775 -9.470 -3.654 1.00 94.25 82 SER A CA 1
ATOM 668 C C . SER A 1 82 ? 10.103 -8.018 -3.338 1.00 94.25 82 SER A C 1
ATOM 670 O O . SER A 1 82 ? 11.236 -7.691 -2.988 1.00 94.25 82 SER A O 1
ATOM 672 N N . PHE A 1 83 ? 9.097 -7.163 -3.427 1.00 94.31 83 PHE A N 1
ATOM 673 C CA . PHE A 1 83 ? 9.178 -5.755 -3.078 1.00 94.31 83 PHE A CA 1
ATOM 674 C C . PHE A 1 83 ? 8.141 -5.452 -2.010 1.00 94.31 83 PHE A C 1
ATOM 676 O O . PHE A 1 83 ? 7.067 -6.057 -1.986 1.00 94.31 83 PHE A O 1
ATOM 683 N N . THR A 1 84 ? 8.468 -4.507 -1.142 1.00 94.25 84 THR A N 1
ATOM 684 C CA . THR A 1 84 ? 7.587 -4.046 -0.076 1.00 94.25 84 THR A CA 1
ATOM 685 C C . THR A 1 84 ? 7.211 -2.586 -0.298 1.00 94.25 84 THR A C 1
ATOM 687 O O . THR A 1 84 ? 7.863 -1.855 -1.053 1.00 94.25 84 THR A O 1
ATOM 690 N N . GLY A 1 85 ? 6.123 -2.162 0.329 1.00 92.19 85 GLY A N 1
ATOM 691 C CA . GLY A 1 85 ? 5.679 -0.780 0.328 1.00 92.19 85 GLY A CA 1
ATOM 692 C C . GLY A 1 85 ? 4.807 -0.496 1.538 1.00 92.19 85 GLY A C 1
ATOM 693 O O . GLY A 1 85 ? 4.277 -1.414 2.163 1.00 92.19 85 GLY A O 1
ATOM 694 N N . SER A 1 86 ? 4.657 0.785 1.864 1.00 91.75 86 SER A N 1
ATOM 695 C CA . SER A 1 86 ? 3.754 1.228 2.921 1.00 91.75 86 SER A CA 1
ATOM 696 C C . SER A 1 86 ? 2.868 2.374 2.456 1.00 91.75 86 SER A C 1
ATOM 698 O O . SER A 1 86 ? 3.239 3.191 1.602 1.00 91.75 86 SER A O 1
ATOM 700 N N . SER A 1 87 ? 1.644 2.430 2.973 1.00 90.44 87 SER A N 1
ATOM 701 C CA . SER A 1 87 ? 0.723 3.516 2.652 1.00 90.44 87 SER A CA 1
ATOM 702 C C . SER A 1 87 ? -0.341 3.718 3.715 1.00 90.44 87 SER A C 1
ATOM 704 O O . SER A 1 87 ? -0.593 2.845 4.531 1.00 90.44 87 SER A O 1
ATOM 706 N N . ILE A 1 88 ? -0.980 4.885 3.676 1.00 90.69 88 ILE A N 1
ATOM 707 C CA . ILE A 1 88 ? -2.057 5.238 4.598 1.00 90.69 88 ILE A CA 1
ATOM 708 C C . ILE A 1 88 ? -3.381 5.126 3.850 1.00 90.69 88 ILE A C 1
ATOM 710 O O . ILE A 1 88 ? -3.601 5.805 2.840 1.00 90.69 88 ILE A O 1
ATOM 714 N N . VAL A 1 89 ? -4.267 4.293 4.380 1.00 89.25 89 VAL A N 1
ATOM 715 C CA . VAL A 1 89 ? -5.545 3.921 3.777 1.00 89.25 89 VAL A CA 1
ATOM 716 C C . VAL A 1 89 ? -6.672 4.241 4.757 1.00 89.25 89 VAL A C 1
ATOM 718 O O . VAL A 1 89 ? -6.510 4.069 5.964 1.00 89.25 89 VAL A O 1
ATOM 721 N N . PRO A 1 90 ? -7.815 4.769 4.294 1.00 89.56 90 PRO A N 1
ATOM 722 C CA . PRO A 1 90 ? -8.964 4.968 5.169 1.00 89.56 90 PRO A CA 1
ATOM 723 C C . PRO A 1 90 ? -9.615 3.624 5.545 1.00 89.56 90 PRO A C 1
ATOM 725 O O . PRO A 1 90 ? -9.728 2.743 4.700 1.00 89.56 90 PRO A O 1
ATOM 728 N N . LEU A 1 91 ? -10.130 3.493 6.772 1.00 89.31 91 LEU A N 1
ATOM 729 C CA . LEU A 1 91 ? -10.772 2.263 7.278 1.00 89.31 91 LEU A CA 1
ATOM 730 C C . LEU A 1 91 ? -11.919 1.751 6.398 1.00 89.31 91 LEU A C 1
ATOM 732 O O . LEU A 1 91 ? -12.075 0.547 6.229 1.00 89.31 91 LEU A O 1
ATOM 736 N N . ARG A 1 92 ? -12.656 2.664 5.753 1.00 87.19 92 ARG A N 1
ATOM 737 C CA . ARG A 1 92 ? -13.713 2.355 4.769 1.00 87.19 92 ARG A CA 1
ATOM 738 C C . ARG A 1 92 ? -13.253 1.500 3.578 1.00 87.19 92 ARG A C 1
ATOM 740 O O . ARG A 1 92 ? -14.053 1.107 2.744 1.00 87.19 92 ARG A O 1
ATOM 747 N N . HIS A 1 93 ? -11.943 1.336 3.408 1.00 85.69 93 HIS A N 1
ATOM 748 C CA . HIS A 1 93 ? -11.381 0.457 2.394 1.00 85.69 93 HIS A CA 1
ATOM 749 C C . HIS A 1 93 ? -11.516 -1.028 2.755 1.00 85.69 93 HIS A C 1
ATOM 751 O O . HIS A 1 93 ? -11.570 -1.870 1.861 1.00 85.69 93 HIS A O 1
ATOM 757 N N . PHE A 1 94 ? -11.542 -1.321 4.054 1.00 87.12 94 PHE A N 1
ATOM 758 C CA . PHE A 1 94 ? -11.627 -2.662 4.628 1.00 87.12 94 PHE A CA 1
ATOM 759 C C . PHE A 1 94 ? -13.040 -2.976 5.110 1.00 87.12 94 PHE A C 1
ATOM 761 O O . PHE A 1 94 ? -13.484 -4.111 5.013 1.00 87.12 94 PHE A O 1
ATOM 768 N N . LEU A 1 95 ? -13.746 -1.962 5.612 1.00 86.25 95 LEU A N 1
ATOM 769 C CA . LEU A 1 95 ? -15.068 -2.094 6.212 1.00 86.25 95 LEU A CA 1
ATOM 770 C C . LEU A 1 95 ? -16.100 -1.341 5.372 1.00 86.25 95 LEU A C 1
ATOM 772 O O . LEU A 1 95 ? -15.858 -0.202 4.973 1.00 86.25 95 LEU A O 1
ATOM 776 N N . ALA A 1 96 ? -17.257 -1.960 5.141 1.00 78.56 96 ALA A N 1
ATOM 777 C CA . ALA A 1 96 ? -18.388 -1.341 4.443 1.00 78.56 96 ALA A CA 1
ATOM 778 C C . ALA A 1 96 ? -19.222 -0.399 5.338 1.00 78.56 96 ALA A C 1
ATOM 780 O O . ALA A 1 96 ? -20.205 0.178 4.876 1.00 78.56 96 ALA A O 1
ATOM 781 N N . ASP A 1 97 ? -18.833 -0.251 6.605 1.00 75.5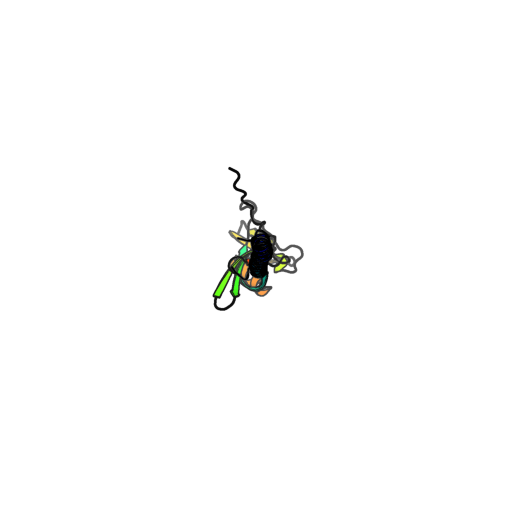6 97 ASP A N 1
ATOM 782 C CA . ASP A 1 97 ? -19.517 0.571 7.600 1.00 75.56 97 ASP A CA 1
ATOM 783 C C . ASP A 1 97 ? -19.550 2.060 7.211 1.00 75.56 97 ASP A C 1
ATOM 785 O O . ASP A 1 97 ? -18.628 2.600 6.586 1.00 75.56 97 ASP A O 1
ATOM 789 N N . LEU A 1 98 ? -20.613 2.748 7.632 1.00 69.06 98 LEU A N 1
ATOM 790 C CA . LEU A 1 98 ? -20.856 4.168 7.383 1.00 69.06 98 LEU A CA 1
ATOM 791 C C . LEU A 1 98 ? -19.801 5.039 8.075 1.00 69.06 98 LEU A C 1
ATOM 793 O O . LEU A 1 98 ? -19.431 6.094 7.544 1.00 69.06 98 LEU A O 1
ATOM 797 N N . SER A 1 99 ? -19.307 4.630 9.252 1.00 80.19 99 SER A N 1
ATOM 798 C CA . SER A 1 99 ? -18.407 5.475 10.046 1.00 80.19 99 SER A CA 1
ATOM 799 C C . SER A 1 99 ? -17.356 4.766 10.925 1.00 80.19 99 SER A C 1
ATOM 801 O O . SER A 1 99 ? -17.155 5.178 12.070 1.00 80.19 99 SER A O 1
ATOM 803 N N . PRO A 1 100 ? -16.587 3.785 10.405 1.00 84.50 100 PRO A N 1
ATOM 804 C CA . PRO A 1 100 ? -15.613 3.056 11.212 1.00 84.50 100 PRO A CA 1
ATOM 805 C C . PRO A 1 100 ? -14.530 3.987 11.772 1.00 84.50 100 PRO A C 1
ATOM 807 O O . PRO A 1 100 ? -13.984 4.852 11.071 1.00 84.50 100 PRO A O 1
ATOM 810 N N . MET A 1 101 ? -14.206 3.798 13.049 1.00 89.69 101 MET A N 1
ATOM 811 C CA . MET A 1 101 ? -13.225 4.608 13.767 1.00 89.69 101 MET A CA 1
ATOM 812 C C . MET A 1 101 ? -12.443 3.753 14.754 1.00 89.69 101 MET A C 1
ATOM 814 O O . MET A 1 101 ? -13.027 2.991 15.514 1.00 89.69 101 MET A O 1
ATOM 818 N N . ILE A 1 102 ? -11.129 3.948 14.792 1.00 89.31 102 ILE A N 1
ATOM 819 C CA . ILE A 1 102 ? -10.283 3.430 15.863 1.00 89.31 102 ILE A CA 1
ATOM 820 C C . ILE A 1 102 ? -10.108 4.541 16.892 1.00 89.31 102 ILE A C 1
ATOM 822 O O . ILE A 1 102 ? -9.711 5.652 16.533 1.00 89.31 102 ILE A O 1
ATOM 826 N N . ALA A 1 103 ? -10.410 4.254 18.151 1.00 88.19 103 ALA A N 1
ATOM 827 C CA . ALA A 1 103 ? -10.181 5.144 19.278 1.00 88.19 103 ALA A CA 1
ATOM 828 C C . ALA A 1 103 ? -9.263 4.473 20.303 1.00 88.19 103 ALA A C 1
ATOM 830 O O . ALA A 1 103 ? -9.342 3.266 20.488 1.00 88.19 103 ALA A O 1
ATOM 831 N N . GLN A 1 104 ? -8.401 5.230 20.972 1.00 83.81 104 GLN A N 1
ATOM 832 C CA . GLN A 1 104 ? -7.667 4.727 22.130 1.00 83.81 104 GLN A CA 1
ATOM 833 C C . GLN A 1 104 ? -8.563 4.891 23.358 1.00 83.81 104 GLN A C 1
ATOM 835 O O . GLN A 1 104 ? -8.979 6.009 23.680 1.00 83.81 104 GLN A O 1
ATOM 840 N N . ASP A 1 105 ? -8.930 3.776 23.991 1.00 77.88 105 ASP A N 1
ATOM 841 C CA . ASP A 1 105 ? -9.742 3.807 25.205 1.00 77.88 105 ASP A CA 1
ATOM 842 C C . ASP A 1 105 ? -8.834 4.081 26.408 1.00 77.88 105 ASP A C 1
ATOM 844 O O . ASP A 1 105 ? -7.926 3.306 26.707 1.00 77.88 105 ASP A O 1
ATOM 848 N N . ALA A 1 106 ? -9.094 5.181 27.117 1.00 73.06 106 ALA A N 1
ATOM 849 C CA . ALA A 1 106 ? -8.320 5.592 28.287 1.00 73.06 106 ALA A CA 1
ATOM 850 C C . ALA A 1 106 ? -8.374 4.571 29.439 1.00 73.06 106 ALA A C 1
ATOM 852 O O . ALA A 1 106 ? -7.554 4.636 30.348 1.00 73.06 106 ALA A O 1
ATOM 853 N N . ARG A 1 107 ? -9.345 3.647 29.428 1.00 75.75 107 ARG A N 1
ATOM 854 C CA . ARG A 1 107 ? -9.504 2.628 30.475 1.00 75.75 107 ARG A CA 1
ATOM 855 C C . ARG A 1 107 ? -8.634 1.394 30.269 1.00 75.75 107 ARG A C 1
ATOM 857 O O . ARG A 1 107 ? -8.357 0.700 31.239 1.00 75.75 107 ARG A O 1
ATOM 864 N N . VAL A 1 108 ? -8.281 1.090 29.021 1.00 70.38 108 VAL A N 1
ATOM 865 C CA . VAL A 1 108 ? -7.658 -0.191 28.642 1.00 70.38 108 VAL A CA 1
ATOM 866 C C . VAL A 1 108 ? -6.264 0.018 28.033 1.00 70.38 108 VAL A C 1
ATOM 868 O O . VAL A 1 108 ? -5.510 -0.936 27.913 1.00 70.38 108 VAL A O 1
ATOM 871 N N . ASP A 1 109 ? -5.909 1.256 27.669 1.00 79.25 109 ASP A N 1
ATOM 872 C CA . ASP A 1 109 ? -4.645 1.645 27.014 1.00 79.25 109 ASP A CA 1
ATOM 873 C C . ASP A 1 109 ? -4.356 0.918 25.684 1.00 79.25 109 ASP A C 1
ATOM 875 O O . ASP A 1 109 ? -3.257 0.952 25.138 1.00 79.25 109 ASP A O 1
ATOM 879 N N . VAL A 1 110 ? -5.381 0.286 25.107 1.00 84.81 110 VAL A N 1
ATOM 880 C CA . VAL A 1 110 ? -5.332 -0.357 23.790 1.00 84.81 110 VAL A CA 1
ATOM 881 C C . VAL A 1 110 ? -6.289 0.315 22.808 1.00 84.81 110 VAL A C 1
ATOM 883 O O . VAL A 1 110 ? -7.315 0.883 23.205 1.00 84.81 110 VAL A O 1
ATOM 886 N N . PRO A 1 111 ? -5.978 0.256 21.499 1.00 86.44 111 PRO A N 1
ATOM 887 C CA . PRO A 1 111 ? -6.879 0.740 20.469 1.00 86.44 111 PRO A CA 1
ATOM 888 C C . PRO A 1 111 ? -8.142 -0.125 20.401 1.00 86.44 111 PRO A C 1
ATOM 890 O O . PRO A 1 111 ? -8.096 -1.351 20.509 1.00 86.44 111 PRO A O 1
ATOM 893 N N . VAL A 1 112 ? -9.272 0.535 20.177 1.00 89.31 112 VAL A N 1
ATOM 894 C CA . VAL A 1 112 ? -10.596 -0.060 20.016 1.00 89.31 112 VAL A CA 1
ATOM 895 C C . VAL A 1 112 ? -11.178 0.391 18.686 1.00 89.31 112 VAL A C 1
ATOM 897 O O . VAL A 1 112 ? -11.327 1.586 18.428 1.00 89.31 112 VAL A O 1
ATOM 900 N N . LEU A 1 113 ? -11.522 -0.567 17.833 1.00 89.56 113 LEU A N 1
ATOM 901 C CA . LEU A 1 113 ? -12.270 -0.331 16.607 1.00 89.56 113 LEU A CA 1
ATOM 902 C C . LEU A 1 113 ? -13.769 -0.323 16.926 1.00 89.56 113 LEU A C 1
ATOM 904 O O . LEU A 1 113 ? -14.316 -1.299 17.443 1.00 89.56 113 LEU A O 1
ATOM 908 N N . HIS A 1 114 ? -14.420 0.792 16.608 1.00 87.88 114 HIS A N 1
ATOM 909 C CA . HIS A 1 114 ? -15.862 0.973 16.697 1.00 87.88 114 HIS A CA 1
ATOM 910 C C . HIS A 1 114 ? -16.494 0.783 15.316 1.00 87.88 114 HIS A C 1
ATOM 912 O O . HIS A 1 114 ? -16.240 1.578 14.404 1.00 87.88 114 HIS A O 1
ATOM 918 N N . CYS A 1 115 ? -17.327 -0.251 15.201 1.00 81.38 115 CYS A N 1
ATOM 919 C CA . CYS A 1 115 ? -18.148 -0.558 14.031 1.00 81.38 115 CYS A CA 1
ATOM 920 C C . CYS A 1 115 ? -19.624 -0.197 14.302 1.00 81.38 115 CYS A C 1
ATOM 922 O O . CYS A 1 115 ? -20.054 -0.163 15.459 1.00 81.38 115 CYS A O 1
ATOM 924 N N . ASP A 1 116 ? -20.419 0.060 13.255 1.00 71.62 116 ASP A N 1
ATOM 925 C CA . ASP A 1 116 ? -21.759 0.683 13.376 1.00 71.62 116 ASP A CA 1
ATOM 926 C C . ASP A 1 116 ? -22.789 -0.169 14.160 1.00 71.62 116 ASP A C 1
ATOM 928 O O . ASP A 1 116 ? -23.819 0.340 14.600 1.00 71.62 116 ASP A O 1
ATOM 932 N N . ARG A 1 117 ? -22.532 -1.471 14.365 1.00 65.06 117 ARG A N 1
ATOM 933 C CA . ARG A 1 117 ? -23.470 -2.436 14.978 1.00 65.06 117 ARG A CA 1
ATOM 934 C C . ARG A 1 117 ? -23.054 -2.928 16.368 1.00 65.06 117 ARG A C 1
ATOM 936 O O . ARG A 1 117 ? -23.130 -4.121 16.640 1.00 65.06 117 ARG A O 1
ATOM 943 N N . ASN A 1 118 ? -22.569 -2.043 17.241 1.00 65.06 118 ASN A N 1
ATOM 944 C CA . ASN A 1 118 ? -22.071 -2.376 18.593 1.00 65.06 118 ASN A CA 1
ATOM 945 C C . ASN A 1 118 ? -20.914 -3.393 18.652 1.00 65.06 118 ASN A C 1
ATOM 947 O O . ASN A 1 118 ? -20.431 -3.695 19.743 1.00 65.06 118 ASN A O 1
ATOM 951 N N . ALA A 1 119 ? -20.424 -3.880 17.511 1.00 74.75 119 ALA A N 1
ATOM 952 C CA . ALA A 1 119 ? -19.214 -4.673 17.444 1.00 74.75 119 ALA A CA 1
ATOM 953 C C . ALA A 1 119 ? -18.031 -3.774 17.820 1.00 74.75 119 ALA A C 1
ATOM 955 O O . ALA A 1 119 ? -17.755 -2.759 17.171 1.00 74.75 119 ALA A O 1
ATOM 956 N N . ARG A 1 120 ? -17.375 -4.131 18.923 1.00 85.62 120 ARG A N 1
ATOM 957 C CA . ARG A 1 120 ? -16.152 -3.494 19.398 1.00 85.62 120 ARG A CA 1
ATOM 958 C C . ARG A 1 120 ? -15.050 -4.524 19.344 1.00 85.62 120 ARG A C 1
ATOM 960 O O . ARG A 1 120 ? -15.185 -5.597 19.926 1.00 85.62 120 ARG A O 1
ATOM 967 N N . ILE A 1 121 ? -13.975 -4.178 18.658 1.00 86.50 121 ILE A N 1
ATOM 968 C CA . ILE A 1 121 ? -12.793 -5.026 18.564 1.00 86.50 121 ILE A CA 1
ATOM 969 C C . ILE A 1 121 ? -11.686 -4.302 19.306 1.00 86.50 121 ILE A C 1
ATOM 971 O O . ILE A 1 121 ? -11.383 -3.150 19.000 1.00 86.50 121 ILE A O 1
ATOM 975 N N . VAL A 1 122 ? -11.153 -4.956 20.331 1.00 88.75 122 VAL A N 1
ATOM 976 C CA . VAL A 1 122 ? -10.206 -4.372 21.282 1.00 88.75 122 VAL A CA 1
ATOM 977 C C . VAL A 1 122 ? -8.842 -5.013 21.066 1.00 88.75 122 VAL A C 1
ATOM 979 O O . VAL A 1 122 ? -8.743 -6.237 21.034 1.00 88.75 122 VAL A O 1
ATOM 982 N N . GLY A 1 123 ? -7.803 -4.187 20.957 1.00 87.56 123 GLY A N 1
ATOM 983 C CA . GLY A 1 123 ? -6.418 -4.626 20.785 1.00 87.56 123 GLY A CA 1
ATOM 984 C C . GLY A 1 123 ? -5.918 -4.500 19.346 1.00 87.56 123 GLY A C 1
ATOM 985 O O . GLY A 1 123 ? -6.664 -4.702 18.391 1.00 87.56 123 GLY A O 1
ATOM 986 N N . GLU A 1 124 ? -4.635 -4.160 19.190 1.00 88.75 124 GLU A N 1
ATOM 987 C CA . GLU A 1 124 ? -4.006 -3.946 17.877 1.00 88.75 124 GLU A CA 1
ATOM 988 C C . GLU A 1 124 ? -4.060 -5.210 17.008 1.00 88.75 124 GLU A C 1
ATOM 990 O O . GLU A 1 124 ? -4.498 -5.136 15.864 1.00 88.75 124 GLU A O 1
ATOM 995 N N . GLU A 1 125 ? -3.721 -6.369 17.578 1.00 89.94 125 GLU A N 1
ATOM 996 C CA . GLU A 1 125 ? -3.707 -7.657 16.870 1.00 89.94 125 GLU A CA 1
ATOM 997 C C . GLU A 1 125 ? -5.107 -8.091 16.419 1.00 89.94 125 GLU A C 1
ATOM 999 O O . GLU A 1 125 ? -5.291 -8.550 15.293 1.00 89.94 125 GLU A O 1
ATOM 1004 N N . ALA A 1 126 ? -6.121 -7.899 17.269 1.00 89.50 126 ALA A N 1
ATOM 1005 C CA . ALA A 1 126 ? -7.501 -8.243 16.934 1.00 89.50 126 ALA A CA 1
ATOM 1006 C C . ALA A 1 126 ? -8.055 -7.333 15.827 1.00 89.50 126 ALA A C 1
ATOM 1008 O O . ALA A 1 126 ? -8.751 -7.798 14.923 1.00 89.50 126 ALA A O 1
ATOM 1009 N N . ILE A 1 127 ? -7.725 -6.036 15.876 1.00 90.69 127 ILE A N 1
ATOM 1010 C CA . ILE A 1 127 ? -8.081 -5.077 14.824 1.00 90.69 127 ILE A CA 1
ATOM 1011 C C . ILE A 1 127 ? -7.388 -5.453 13.513 1.00 90.69 127 ILE A C 1
ATOM 1013 O O . ILE A 1 127 ? -8.037 -5.475 12.470 1.00 90.69 127 ILE A O 1
ATOM 1017 N N . GLU A 1 128 ? -6.093 -5.760 13.554 1.00 92.75 128 GLU A N 1
ATOM 1018 C CA . GLU A 1 128 ? -5.327 -6.189 12.385 1.00 92.75 12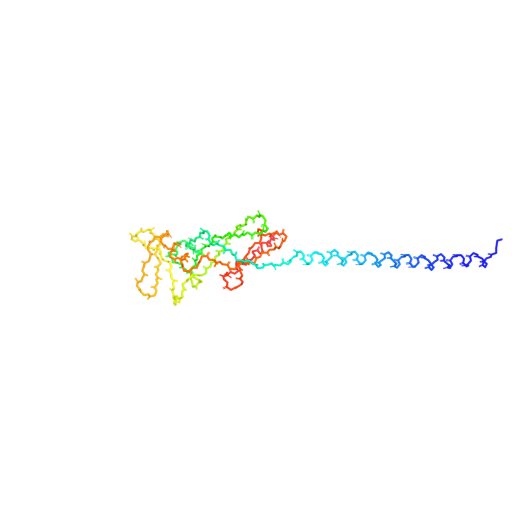8 GLU A CA 1
ATOM 1019 C C . GLU A 1 128 ? -5.936 -7.440 11.745 1.00 92.75 128 GLU A C 1
ATOM 1021 O O . GLU A 1 128 ? -6.241 -7.422 10.551 1.00 92.75 128 GLU A O 1
ATOM 1026 N N . HIS A 1 129 ? -6.190 -8.482 12.541 1.00 92.44 129 HIS A N 1
ATOM 1027 C CA . HIS A 1 129 ? -6.787 -9.725 12.064 1.00 92.44 129 HIS A CA 1
ATOM 1028 C C . HIS A 1 129 ? -8.144 -9.478 11.405 1.00 92.44 129 HIS A C 1
ATOM 1030 O O . HIS A 1 129 ? -8.368 -9.893 10.271 1.00 92.44 129 HIS A O 1
ATOM 1036 N N . HIS A 1 130 ? -9.020 -8.714 12.060 1.00 91.19 130 HIS A N 1
ATOM 1037 C CA . HIS A 1 130 ? -10.344 -8.413 11.524 1.00 91.19 130 HIS A CA 1
ATOM 1038 C C . HIS A 1 130 ? -10.298 -7.628 10.204 1.00 91.19 130 HIS A C 1
ATOM 1040 O O . HIS A 1 130 ? -11.104 -7.845 9.296 1.00 91.19 130 HIS A O 1
ATOM 1046 N N . LEU A 1 131 ? -9.361 -6.689 10.064 1.00 90.88 131 LEU A N 1
ATOM 1047 C CA . LEU A 1 131 ? -9.206 -5.931 8.821 1.00 90.88 131 LEU A CA 1
ATOM 1048 C C . LEU A 1 131 ? -8.637 -6.810 7.695 1.00 90.88 131 LEU A C 1
ATOM 1050 O O . LEU A 1 131 ? -9.096 -6.703 6.554 1.00 90.88 131 LEU A O 1
ATOM 1054 N N . LEU A 1 132 ? -7.690 -7.699 8.013 1.00 92.56 132 LEU A N 1
ATOM 1055 C CA . LEU A 1 132 ? -7.103 -8.647 7.061 1.00 92.56 132 LEU A CA 1
ATOM 1056 C C . LEU A 1 132 ? -8.099 -9.718 6.597 1.00 92.56 132 LEU A C 1
ATOM 1058 O O . LEU A 1 132 ? -8.092 -10.056 5.413 1.00 92.56 132 LEU A O 1
ATOM 1062 N N . GLU A 1 133 ? -8.975 -10.200 7.483 1.00 90.38 133 GLU A N 1
ATOM 1063 C CA . GLU A 1 133 ? -10.069 -11.125 7.147 1.00 90.38 133 GLU A CA 1
ATOM 1064 C C . GLU A 1 133 ? -10.997 -10.541 6.076 1.00 90.38 133 GLU A C 1
ATOM 1066 O O . GLU A 1 133 ? -11.379 -11.232 5.133 1.00 90.38 133 GLU A O 1
ATOM 1071 N N . ASN A 1 134 ? -11.330 -9.252 6.193 1.00 87.81 134 ASN A N 1
ATOM 1072 C CA . ASN A 1 134 ? -12.211 -8.582 5.241 1.00 87.81 134 ASN A CA 1
ATOM 1073 C C . ASN A 1 134 ? -11.512 -8.298 3.904 1.00 87.81 134 ASN A C 1
ATOM 1075 O O . ASN A 1 134 ? -12.087 -8.516 2.834 1.00 87.81 134 ASN A O 1
ATOM 1079 N N . LYS A 1 135 ? -10.275 -7.783 3.941 1.00 90.31 135 LYS A N 1
ATOM 1080 C CA . LYS A 1 135 ? -9.504 -7.490 2.728 1.00 90.31 135 LYS A CA 1
ATOM 1081 C C . LYS A 1 135 ? -8.000 -7.621 2.967 1.00 90.31 135 LYS A C 1
ATOM 1083 O O . LYS A 1 135 ? -7.360 -6.720 3.496 1.00 90.31 135 LYS A O 1
ATOM 1088 N N . SER A 1 136 ? -7.417 -8.699 2.449 1.00 92.06 136 SER A N 1
ATOM 1089 C CA . SER A 1 136 ? -5.985 -9.018 2.569 1.00 92.06 136 SER A CA 1
ATOM 1090 C C . SER A 1 136 ? -5.118 -8.543 1.397 1.00 92.06 136 SER A C 1
ATOM 1092 O O . SER A 1 136 ? -3.898 -8.710 1.409 1.00 92.06 136 SER A O 1
ATOM 1094 N N . ARG A 1 137 ? -5.717 -7.966 0.346 1.00 92.88 137 ARG A N 1
ATOM 1095 C CA . ARG A 1 137 ? -5.009 -7.561 -0.880 1.00 92.88 137 ARG A CA 1
ATOM 1096 C C . ARG A 1 137 ? -5.352 -6.141 -1.298 1.00 92.88 137 ARG A C 1
ATOM 1098 O O . ARG A 1 137 ? -6.503 -5.726 -1.207 1.00 92.88 137 ARG A O 1
ATOM 1105 N N . VAL A 1 138 ? -4.363 -5.435 -1.836 1.00 91.62 138 VAL A N 1
ATOM 1106 C CA . VAL A 1 138 ? -4.506 -4.080 -2.388 1.00 91.62 138 VAL A CA 1
ATOM 1107 C C . VAL A 1 138 ? -3.950 -3.997 -3.801 1.00 91.62 138 VAL A C 1
ATOM 1109 O O . VAL A 1 138 ? -3.018 -4.706 -4.182 1.00 91.62 138 VAL A O 1
ATOM 1112 N N . HIS A 1 139 ? -4.516 -3.104 -4.597 1.00 91.69 139 HIS A N 1
ATOM 1113 C CA . HIS A 1 139 ? -4.015 -2.767 -5.913 1.00 91.69 139 HIS A CA 1
ATOM 1114 C C . HIS A 1 139 ? -2.950 -1.688 -5.805 1.00 91.69 139 HIS A C 1
ATOM 1116 O O . HIS A 1 139 ? -3.164 -0.585 -5.300 1.00 91.69 139 HIS A O 1
ATOM 1122 N N . ILE A 1 140 ? -1.790 -1.995 -6.363 1.00 92.06 140 ILE A N 1
ATOM 1123 C CA . ILE A 1 140 ? -0.649 -1.099 -6.393 1.00 92.06 140 ILE A CA 1
ATOM 1124 C C . ILE A 1 140 ? -0.262 -0.769 -7.824 1.00 92.06 140 ILE A C 1
ATOM 1126 O O . ILE A 1 140 ? -0.572 -1.471 -8.789 1.00 92.06 140 ILE A O 1
ATOM 1130 N N . ARG A 1 141 ? 0.478 0.319 -7.936 1.00 90.69 141 ARG A N 1
ATOM 1131 C CA . ARG A 1 141 ? 1.149 0.791 -9.129 1.00 90.69 141 ARG A CA 1
ATOM 1132 C C . ARG A 1 141 ? 2.627 0.919 -8.834 1.00 90.69 141 ARG A C 1
ATOM 1134 O O . ARG A 1 141 ? 2.996 1.400 -7.769 1.00 90.69 141 ARG A O 1
ATOM 1141 N N . TYR A 1 142 ? 3.467 0.515 -9.773 1.00 90.00 142 TYR A N 1
ATOM 1142 C CA . TYR A 1 142 ? 4.917 0.595 -9.618 1.00 90.00 142 TYR A CA 1
ATOM 1143 C C . TYR A 1 142 ? 5.597 0.940 -10.941 1.00 90.00 142 TYR A C 1
ATOM 1145 O O . TYR A 1 142 ? 5.047 0.715 -12.024 1.00 90.00 142 TYR A O 1
ATOM 1153 N N . LEU A 1 143 ? 6.797 1.512 -10.860 1.00 87.44 143 LEU A N 1
ATOM 1154 C CA . LEU A 1 143 ? 7.622 1.790 -12.034 1.00 87.44 143 LEU A CA 1
ATOM 1155 C C . LEU A 1 143 ? 8.342 0.514 -12.473 1.00 87.44 143 LEU A C 1
ATOM 1157 O O . LEU A 1 143 ? 9.047 -0.102 -11.683 1.00 87.44 143 LEU A O 1
ATOM 1161 N N . LEU A 1 144 ? 8.236 0.140 -13.751 1.00 85.69 144 LEU A N 1
ATOM 1162 C CA . LEU A 1 144 ? 8.863 -1.091 -14.261 1.00 85.69 144 LEU A CA 1
ATOM 1163 C C . LEU A 1 144 ? 10.391 -1.131 -14.078 1.00 85.69 144 LEU A C 1
ATOM 1165 O O . LEU A 1 144 ? 10.960 -2.206 -13.915 1.00 85.69 144 LEU A O 1
ATOM 1169 N N . ARG A 1 145 ? 11.057 0.031 -14.116 1.00 83.31 145 ARG A N 1
ATOM 1170 C CA . ARG A 1 145 ? 12.507 0.147 -13.893 1.00 83.31 145 ARG A CA 1
ATOM 1171 C C . ARG A 1 145 ? 12.894 0.024 -12.419 1.00 83.31 145 ARG A C 1
ATOM 1173 O O . ARG A 1 145 ? 13.992 -0.427 -12.122 1.00 83.31 145 ARG A O 1
ATOM 1180 N N . ASP A 1 146 ? 12.018 0.472 -11.530 1.00 85.38 146 ASP A N 1
ATOM 1181 C CA . ASP A 1 146 ? 12.273 0.548 -10.095 1.00 85.38 146 ASP A CA 1
ATOM 1182 C C . ASP A 1 146 ? 10.991 0.168 -9.339 1.00 85.38 146 ASP A C 1
ATOM 1184 O O . ASP A 1 146 ? 10.220 1.049 -8.943 1.00 85.38 146 ASP A O 1
ATOM 1188 N N . PRO A 1 147 ? 10.718 -1.142 -9.176 1.00 86.50 147 PRO A N 1
ATOM 1189 C CA . PRO A 1 147 ? 9.513 -1.609 -8.495 1.00 86.50 147 PRO A CA 1
ATOM 1190 C C . PRO A 1 147 ? 9.452 -1.206 -7.014 1.00 86.50 147 PRO A C 1
ATOM 1192 O O . PRO A 1 147 ? 8.368 -1.181 -6.433 1.00 86.50 147 PRO A O 1
ATOM 1195 N N . GLY A 1 148 ? 10.583 -0.822 -6.409 1.00 87.56 148 GLY A N 1
ATOM 1196 C CA . GLY A 1 148 ? 10.606 -0.231 -5.070 1.00 87.56 148 GLY A CA 1
ATOM 1197 C C . GLY A 1 148 ? 9.856 1.104 -5.004 1.00 87.56 148 GLY A C 1
ATOM 1198 O O . GLY A 1 148 ? 9.302 1.460 -3.968 1.00 87.56 148 GLY A O 1
ATOM 1199 N N . ARG A 1 149 ? 9.746 1.822 -6.129 1.00 86.81 149 ARG A N 1
ATOM 1200 C CA . ARG A 1 149 ? 8.866 2.990 -6.266 1.00 86.81 149 ARG A CA 1
ATOM 1201 C C . ARG A 1 149 ? 7.452 2.539 -6.603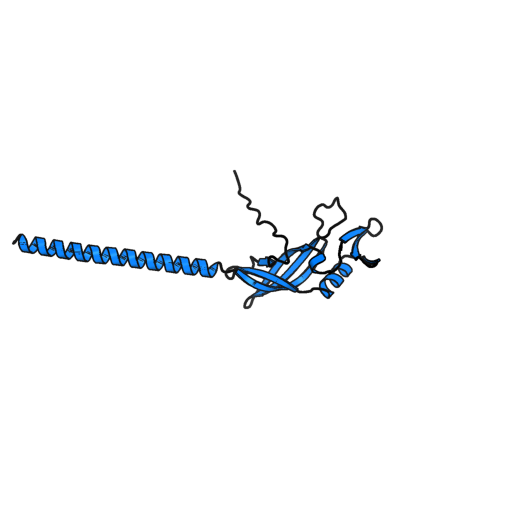 1.00 86.81 149 ARG A C 1
ATOM 1203 O O . ARG A 1 149 ? 7.005 2.623 -7.751 1.00 86.81 149 ARG A O 1
ATOM 1210 N N . ASN A 1 150 ? 6.764 2.074 -5.572 1.00 89.06 150 ASN A N 1
ATOM 1211 C CA . ASN A 1 150 ? 5.373 1.653 -5.615 1.00 89.06 150 ASN A CA 1
ATOM 1212 C C . ASN A 1 150 ? 4.453 2.632 -4.865 1.00 89.06 150 ASN A C 1
ATOM 1214 O O . ASN A 1 150 ? 4.885 3.468 -4.072 1.00 89.06 150 ASN A O 1
ATOM 1218 N N . PHE A 1 151 ? 3.172 2.592 -5.207 1.00 86.88 151 PHE A N 1
ATOM 1219 C CA . PHE A 1 151 ? 2.121 3.401 -4.604 1.00 86.88 151 PHE A CA 1
ATOM 1220 C C . PHE A 1 151 ? 0.774 2.712 -4.794 1.00 86.88 151 PHE A C 1
ATOM 1222 O O . PHE A 1 151 ? 0.576 1.981 -5.761 1.00 86.88 151 PHE A O 1
ATOM 1229 N N . LEU A 1 152 ? -0.180 2.970 -3.904 1.00 88.06 152 LEU A N 1
ATOM 1230 C CA . LEU A 1 152 ? -1.534 2.450 -4.075 1.00 88.06 152 LEU A CA 1
ATOM 1231 C C . LEU A 1 152 ? -2.175 2.992 -5.355 1.00 88.06 152 LEU A C 1
ATOM 1233 O O . LEU A 1 152 ? -1.989 4.157 -5.731 1.00 88.06 152 LEU A O 1
ATOM 1237 N N . ALA A 1 153 ? -2.952 2.145 -6.023 1.00 83.50 153 ALA A N 1
ATOM 1238 C CA . ALA A 1 153 ? -3.799 2.575 -7.119 1.00 83.50 153 ALA A CA 1
ATOM 1239 C C . ALA A 1 153 ? -4.787 3.644 -6.609 1.00 83.50 153 ALA A C 1
ATOM 1241 O O . ALA A 1 153 ? -5.227 3.621 -5.462 1.00 83.50 153 ALA A O 1
ATOM 1242 N N . SER A 1 154 ? -5.099 4.627 -7.458 1.00 63.09 154 SER A N 1
ATOM 1243 C CA . SER A 1 154 ? -5.732 5.907 -7.086 1.00 63.09 154 SER A CA 1
ATOM 1244 C C . SER A 1 154 ? -7.074 5.820 -6.334 1.00 63.09 154 SER A C 1
ATOM 1246 O O . SER A 1 154 ? -7.519 6.839 -5.812 1.00 63.09 154 SER A O 1
ATOM 1248 N N . SER A 1 155 ? -7.728 4.659 -6.307 1.00 58.53 155 SER A N 1
ATOM 1249 C CA . SER A 1 155 ? -8.971 4.402 -5.572 1.00 58.53 155 SER A CA 1
ATOM 1250 C C . SER A 1 155 ? -8.750 4.009 -4.106 1.00 58.53 155 SER A C 1
ATOM 1252 O O . SER A 1 155 ? -9.675 4.124 -3.307 1.00 58.53 155 SER A O 1
ATOM 1254 N N . GLU A 1 156 ? -7.546 3.565 -3.738 1.00 56.19 156 GLU A N 1
ATOM 1255 C CA . GLU A 1 156 ? -7.295 2.898 -2.452 1.00 56.19 156 GLU A CA 1
ATOM 1256 C C . GLU A 1 156 ? -6.414 3.731 -1.507 1.00 56.19 156 GLU A C 1
ATOM 1258 O O . GLU A 1 156 ? -6.554 3.648 -0.291 1.00 56.19 156 GLU A O 1
ATOM 1263 N N . GLY A 1 157 ? -5.562 4.613 -2.038 1.00 47.47 157 GLY A N 1
ATOM 1264 C CA . GLY A 1 157 ? -4.680 5.465 -1.236 1.00 47.47 157 GLY A CA 1
ATOM 1265 C C . GLY A 1 157 ? -5.009 6.949 -1.343 1.00 47.47 157 GLY A C 1
ATOM 1266 O O . GLY A 1 157 ? -5.144 7.498 -2.440 1.00 47.47 157 GLY A O 1
ATOM 1267 N N . ARG A 1 158 ? -5.025 7.658 -0.207 1.00 46.44 158 ARG A N 1
ATOM 1268 C CA . ARG A 1 158 ? -4.829 9.113 -0.238 1.00 46.44 158 ARG A CA 1
ATOM 1269 C C . ARG A 1 158 ? -3.392 9.313 -0.706 1.00 46.44 158 ARG A C 1
ATOM 1271 O O . ARG A 1 158 ? -2.477 8.811 -0.059 1.00 46.44 158 ARG A O 1
ATOM 1278 N N . ARG A 1 159 ? -3.179 10.014 -1.828 1.00 42.75 159 ARG A N 1
ATOM 1279 C CA . ARG A 1 159 ? -1.832 10.419 -2.257 1.00 42.75 159 ARG A CA 1
ATOM 1280 C C . ARG A 1 159 ? -1.123 10.998 -1.025 1.00 42.75 159 ARG A C 1
ATOM 1282 O O . ARG A 1 159 ? -1.474 12.099 -0.603 1.00 42.75 159 ARG A O 1
ATOM 1289 N N . LYS A 1 160 ? -0.118 10.301 -0.469 1.00 44.56 160 LYS A N 1
ATOM 1290 C CA . LYS A 1 160 ? 1.022 10.997 0.136 1.00 44.56 160 LYS A CA 1
ATOM 1291 C C . LYS A 1 160 ? 1.532 11.821 -1.035 1.00 44.56 160 LYS A C 1
ATOM 1293 O O . LYS A 1 160 ? 2.172 11.290 -1.939 1.00 44.56 160 LYS A O 1
ATOM 1298 N N . THR A 1 161 ? 1.063 13.067 -1.117 1.00 39.16 161 THR A N 1
ATOM 1299 C CA . THR A 1 161 ? 1.593 14.091 -2.005 1.00 39.16 161 THR A CA 1
ATOM 1300 C C . THR A 1 161 ? 3.083 13.910 -1.924 1.00 39.16 161 THR A C 1
ATOM 1302 O O . THR A 1 161 ? 3.641 14.068 -0.839 1.00 39.16 161 THR A O 1
ATOM 1305 N N . ILE A 1 162 ? 3.680 13.462 -3.030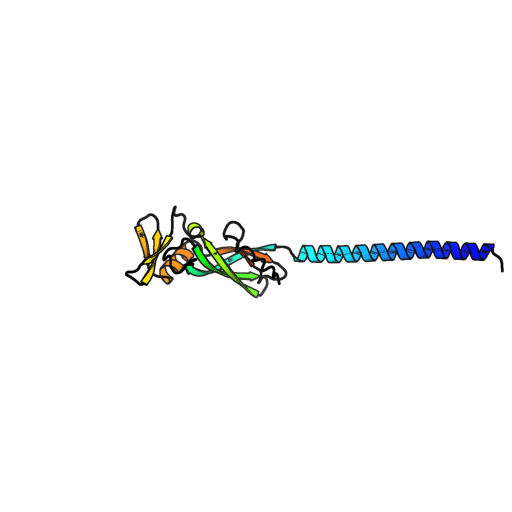 1.00 43.28 162 ILE A N 1
ATOM 1306 C CA . ILE A 1 162 ? 5.121 13.424 -3.200 1.00 43.28 162 ILE A CA 1
ATOM 1307 C C . ILE A 1 162 ? 5.554 14.803 -2.753 1.00 43.28 162 ILE A C 1
ATOM 1309 O O . ILE A 1 162 ? 5.232 15.800 -3.405 1.00 43.28 162 ILE A O 1
ATOM 1313 N N . ALA A 1 163 ? 6.136 14.851 -1.558 1.00 38.62 163 ALA A N 1
ATOM 1314 C CA . ALA A 1 163 ? 6.643 16.061 -0.985 1.00 38.62 163 ALA A CA 1
ATOM 1315 C C . ALA A 1 163 ? 7.688 16.507 -1.990 1.00 38.62 163 ALA A C 1
ATOM 1317 O O . ALA A 1 163 ? 8.790 15.965 -2.067 1.00 38.62 163 ALA A O 1
ATOM 1318 N N . ARG A 1 164 ? 7.313 17.489 -2.805 1.00 38.91 164 ARG A N 1
ATOM 1319 C CA . ARG A 1 164 ? 8.260 18.358 -3.462 1.00 38.91 164 ARG A CA 1
ATOM 1320 C C . ARG A 1 164 ? 8.884 19.135 -2.302 1.00 38.91 164 ARG A C 1
ATOM 1322 O O . ARG A 1 164 ? 8.520 20.276 -2.048 1.00 38.91 164 ARG A O 1
ATOM 1329 N N . LYS A 1 165 ? 9.815 18.495 -1.580 1.00 40.06 165 LYS A N 1
ATOM 1330 C CA . LYS A 1 165 ? 10.946 19.176 -0.956 1.00 40.06 165 LYS A CA 1
ATOM 1331 C C . LYS A 1 165 ? 11.677 19.845 -2.121 1.00 40.06 165 LYS A C 1
ATOM 1333 O O . LYS A 1 165 ? 12.651 19.331 -2.652 1.00 40.06 165 LYS A O 1
ATOM 1338 N N . ARG A 1 166 ? 11.129 20.964 -2.601 1.00 38.41 166 ARG A N 1
ATOM 1339 C CA . ARG A 1 166 ? 11.945 22.016 -3.180 1.00 38.41 166 ARG A CA 1
ATOM 1340 C C . ARG A 1 166 ? 12.714 22.542 -1.984 1.00 38.41 166 ARG A C 1
ATOM 1342 O O . ARG A 1 166 ? 12.181 23.320 -1.204 1.00 38.41 166 ARG A O 1
ATOM 1349 N N . SER A 1 167 ? 13.924 22.024 -1.817 1.00 41.91 167 SER A N 1
ATOM 1350 C CA . SER A 1 167 ? 15.004 22.781 -1.213 1.00 41.91 167 SER A CA 1
ATOM 1351 C C . SER A 1 167 ? 15.001 24.158 -1.877 1.00 41.91 167 SER A C 1
ATOM 1353 O O . SER A 1 167 ? 15.351 24.292 -3.051 1.00 41.91 167 SER A O 1
ATOM 1355 N N . ARG A 1 168 ? 14.494 25.158 -1.168 1.00 41.78 168 ARG A N 1
ATOM 1356 C CA . ARG A 1 168 ? 14.882 26.541 -1.387 1.00 41.78 168 ARG A CA 1
ATOM 1357 C C . ARG A 1 168 ? 15.802 26.872 -0.223 1.00 41.78 168 ARG A C 1
ATOM 1359 O O . ARG A 1 168 ? 15.332 27.073 0.892 1.00 41.78 168 ARG A O 1
ATOM 1366 N N . HIS A 1 169 ? 17.092 26.716 -0.506 1.00 38.22 169 HIS A N 1
ATOM 1367 C CA . HIS A 1 169 ? 18.066 27.723 -0.114 1.00 38.22 169 HIS A CA 1
ATOM 1368 C C . HIS A 1 169 ? 17.676 29.053 -0.762 1.00 38.22 169 HIS A C 1
ATOM 1370 O O . HIS A 1 169 ? 17.079 28.998 -1.869 1.00 38.22 169 HIS A O 1
#

Solvent-accessible surface area (backbone atoms only — not comparable to full-atom values): 9578 Å² total; per-residue (Å²): 134,63,69,70,59,53,52,53,52,53,51,53,50,51,54,52,50,51,53,49,52,51,51,53,51,52,52,52,51,52,52,51,50,52,54,52,52,50,54,54,66,50,65,40,71,45,78,49,73,24,42,56,78,43,57,42,86,38,59,92,46,81,91,46,55,56,30,49,35,28,34,35,34,32,38,36,76,57,93,95,44,80,38,61,50,74,48,54,29,51,42,66,79,48,38,92,51,93,72,49,36,39,31,53,41,90,90,74,80,36,43,30,40,43,43,90,79,80,51,71,36,67,31,63,66,53,43,30,49,56,40,40,74,65,46,44,63,48,55,30,30,24,29,74,79,43,57,70,58,55,45,58,33,83,90,62,31,67,76,76,68,77,75,76,76,69,82,74,126

Nearest PDB structures (foldseek):
  7squ-assembly1_A  TM=2.844E-01  e=9.424E-01  Escherichia phage vB_EcoM_Goslar
  7sqt-assembly1_A  TM=2.844E-01  e=9.424E-01  Escherichia phage vB_EcoM_Goslar
  3dm3-assembly2_C  TM=3.878E-01  e=2.734E+00  Methanocaldococcus jannaschii
  8h2t-assembly1_H  TM=2.147E-01  e=3.058E+00  Variovorax paradoxus
  1zm1-assembly1_B  TM=1.816E-01  e=2.444E+00  Fibrobacter succinogenes

Radius of gyration: 30.19 Å; Cα contacts (8 Å, |Δi|>4): 248; chains: 1; bounding box: 69×41×97 Å

Secondary structure (DSSP, 8-state):
--HHHHHHHHHHHHHHHHHHHHHHHHHHHHHHHHHHHHHHHHT-EEEEEEEEEEEEE--SSTTS-EESEEEEEEEEEETTEEEEEEEEEEGGGT---SS-EEEE-TTTSSEEEE-TTS-EEESHHHHHHHHHHH--EEEEEEETTEEEEEEE-TTT-------------